Protein AF-A0A7Y7BEZ3-F1 (afdb_monomer)

Solvent-accessible surface area (backbone atoms only — not comparable to full-atom values): 8870 Å² total; per-residue (Å²): 139,78,84,63,72,78,78,67,68,65,83,70,76,64,68,50,71,51,74,42,53,63,57,70,45,69,49,99,86,70,50,62,36,68,65,46,77,48,79,44,76,70,81,51,69,68,60,8,15,33,44,34,33,42,56,51,58,84,68,92,40,46,41,37,34,38,24,36,62,83,79,66,44,77,75,48,72,46,66,55,51,66,46,74,49,65,73,32,69,58,45,51,28,30,46,36,36,32,43,34,86,83,70,79,88,62,93,51,79,44,37,82,91,80,67,43,72,52,54,54,73,49,63,33,66,44,79,87,81,69,37,50,68,49,77,42,42,56,65,34,79,46,80,54,62,40,75,100

Foldseek 3Di:
DDDDCVVVPDPPQDKDKDWQDWQSDADPVRDTDHIDIDIDTDQDQQQWEKEWEAEAEPQPWKKKFKAAPVPRDTPDIDRDRTDMDGDHHFHKIWIKMWRPPPPPNDFACADPVVRGHGIDMFIFADPVVRDRIDGDGRPYYHYTYYYD

Secondary structure (DSSP, 8-state):
-PPPGGGGS-----EEEEEE-TTSSB-TTS-BPPPEEEEEEPPPGGGSEEEEEEEE---SSEEEEEEETTT--EEEEES-SEEEEEEEPSEEEEEEEEE-SS-SSS----BTTTTBPPPPEEE--BTTTTBS-EEE-TT-EEE--EE-

Mean predicted aligned error: 9.76 Å

Sequence (148 aa):
TGLAISEYVSRQKPTLSIITAEGAFIAADQDSSEQFEKKFNFTEAEETAVIVGNISTTAPNIIVQLISASSKKVIKETTERQFRFSYLPAGRYMVRVINDTNHNGKLDIGNILTREVPEDVHYYFDTYYKTKVIEVRKNWEATANISF

Radius of gyration: 22.18 Å; Cα contacts (8 Å, |Δi|>4): 287; chains: 1; bounding box: 59×38×72 Å

pLDDT: mean 88.13, std 13.84, range [42.69, 98.12]

Nearest PDB structures (foldseek):
  3njx-assembly1_A  TM=6.689E-01  e=9.295E-04  Aspergillus aculeatus
  2xhn-assembly2_A  TM=6.682E-01  e=1.232E-03  Aspergillus aculeatus
  1nkg-assembly1_A  TM=6.324E-01  e=9.834E-04  Aspergillus aculeatus
  7uww-assembly2_B  TM=5.394E-01  e=1.137E+00  Ruminococcus bromii L2-63
  6wdq-assembly1_A  TM=2.816E-01  e=4.403E+00  Homo sapiens

Structure (mmCIF, N/CA/C/O backbone):
data_AF-A0A7Y7BEZ3-F1
#
_entry.id   AF-A0A7Y7BEZ3-F1
#
loop_
_atom_site.group_PDB
_atom_site.id
_atom_site.type_symbol
_atom_site.label_atom_id
_atom_site.label_alt_id
_atom_site.label_comp_id
_atom_site.label_asym_id
_atom_site.label_entity_id
_atom_site.label_seq_id
_atom_site.pdbx_PDB_ins_code
_atom_site.Cartn_x
_atom_site.Cartn_y
_atom_site.Cartn_z
_atom_site.occupancy
_atom_site.B_iso_or_equiv
_atom_site.auth_seq_id
_atom_site.auth_comp_id
_atom_site.auth_asym_id
_atom_site.auth_atom_id
_atom_site.pdbx_PDB_model_num
ATOM 1 N N . THR A 1 1 ? -0.940 20.298 43.649 1.00 44.34 1 THR A N 1
ATOM 2 C CA . THR A 1 1 ? -0.945 19.190 42.671 1.00 44.34 1 THR A CA 1
ATOM 3 C C . THR A 1 1 ? -2.227 19.283 41.864 1.00 44.34 1 THR A C 1
ATOM 5 O O . THR A 1 1 ? -3.202 18.609 42.156 1.00 44.34 1 THR A O 1
ATOM 8 N N . GLY A 1 2 ? -2.280 20.241 40.936 1.00 46.59 2 GLY A N 1
ATOM 9 C CA . GLY A 1 2 ? -3.477 20.499 40.136 1.00 46.59 2 GLY A CA 1
ATOM 10 C C . GLY A 1 2 ? -3.410 19.705 38.841 1.00 46.59 2 GLY A C 1
ATOM 11 O O . GLY A 1 2 ? -2.469 19.888 38.076 1.00 46.59 2 GLY A O 1
ATOM 12 N N . LEU A 1 3 ? -4.384 18.824 38.625 1.00 45.03 3 LEU A N 1
ATOM 13 C CA . LEU A 1 3 ? -4.653 18.225 37.320 1.00 45.03 3 LEU A CA 1
ATOM 14 C C . LEU A 1 3 ? -4.993 19.358 36.341 1.00 45.03 3 LEU A C 1
ATOM 16 O O . LEU A 1 3 ? -5.832 20.210 36.643 1.00 45.03 3 LEU A O 1
ATOM 20 N N . ALA A 1 4 ? -4.299 19.416 35.206 1.00 51.44 4 ALA A N 1
ATOM 21 C CA . ALA A 1 4 ? -4.500 20.466 34.218 1.00 51.44 4 ALA A CA 1
ATOM 22 C C . ALA A 1 4 ? -5.786 20.201 33.418 1.00 51.44 4 ALA A C 1
ATOM 24 O O . ALA A 1 4 ? -5.958 19.147 32.812 1.00 51.44 4 ALA A O 1
ATOM 25 N N . ILE A 1 5 ? -6.666 21.204 33.362 1.00 52.31 5 ILE A N 1
ATOM 26 C CA . ILE A 1 5 ? -7.928 21.218 32.593 1.00 52.31 5 ILE A CA 1
ATOM 27 C C . ILE A 1 5 ? -7.700 20.937 31.088 1.00 52.31 5 ILE A C 1
ATOM 29 O O . ILE A 1 5 ? -8.630 20.564 30.376 1.00 52.31 5 ILE A O 1
ATOM 33 N N . SER A 1 6 ? -6.459 21.031 30.597 1.00 53.91 6 SER A N 1
ATOM 34 C CA . SER A 1 6 ? -6.073 20.663 29.229 1.00 53.91 6 SER A CA 1
ATOM 35 C C . SER A 1 6 ? -6.327 19.193 28.879 1.00 53.91 6 SER A C 1
ATOM 37 O O . SER A 1 6 ? -6.461 18.882 27.701 1.00 53.91 6 SER A O 1
ATOM 39 N N . GLU A 1 7 ? -6.439 18.296 29.864 1.00 48.44 7 GLU A N 1
ATOM 40 C CA . GLU A 1 7 ? -6.807 16.888 29.631 1.00 48.44 7 GLU A CA 1
ATOM 41 C C . GLU A 1 7 ? -8.318 16.691 29.389 1.00 48.44 7 GLU A C 1
ATOM 43 O O . GLU A 1 7 ? -8.730 15.641 28.900 1.00 48.44 7 GLU A O 1
ATOM 48 N N . TYR A 1 8 ? -9.146 17.710 29.665 1.00 42.69 8 TYR A N 1
ATOM 49 C CA . TYR A 1 8 ? -10.603 17.696 29.467 1.00 42.69 8 TYR A CA 1
ATOM 50 C C . TYR A 1 8 ? -11.069 18.320 28.148 1.00 42.69 8 TYR A C 1
ATOM 52 O O . TYR A 1 8 ? -12.275 18.333 27.882 1.00 42.69 8 TYR A O 1
ATOM 60 N N . VAL A 1 9 ? -10.158 18.792 27.285 1.00 45.41 9 VAL A N 1
ATOM 61 C CA . VAL A 1 9 ? -10.512 19.088 25.889 1.00 45.41 9 VAL A CA 1
ATOM 62 C C . VAL A 1 9 ? -10.671 17.751 25.175 1.00 45.41 9 VAL A C 1
ATOM 64 O O . VAL A 1 9 ? -9.777 17.242 24.506 1.00 45.41 9 VAL A O 1
ATOM 67 N N . SER A 1 10 ? -11.836 17.163 25.440 1.00 49.72 10 SER A N 1
ATOM 68 C CA . SER A 1 10 ? -12.481 16.068 24.747 1.00 49.72 10 SER A CA 1
ATOM 69 C C . SER A 1 10 ? -11.954 15.965 23.325 1.00 49.72 10 SER A C 1
ATOM 71 O O . SER A 1 10 ? -12.165 16.866 22.510 1.00 49.72 10 SER A O 1
ATOM 73 N N . ARG A 1 11 ? -11.280 14.852 23.027 1.00 51.12 11 ARG A N 1
ATOM 74 C CA . ARG A 1 11 ? -11.198 14.335 21.664 1.00 51.12 11 ARG A CA 1
ATOM 75 C C . ARG A 1 11 ? -12.638 14.109 21.209 1.00 51.12 11 ARG A C 1
ATOM 77 O O . ARG A 1 11 ? -13.188 13.022 21.378 1.00 51.12 11 ARG A O 1
ATOM 84 N N . GLN A 1 12 ? -13.290 15.167 20.738 1.00 55.25 12 GLN A N 1
ATOM 85 C CA . GLN A 1 12 ? -14.608 15.076 20.145 1.00 55.25 12 GLN A CA 1
ATOM 86 C C . GLN A 1 12 ? -14.423 14.198 18.922 1.00 55.25 12 GLN A C 1
ATOM 88 O O . GLN A 1 12 ? -13.803 14.632 17.957 1.00 55.25 12 GLN A O 1
ATOM 93 N N . LYS A 1 13 ? -14.893 12.951 19.001 1.00 60.47 13 LYS A N 1
ATOM 94 C CA . LYS A 1 13 ? -14.921 12.040 17.862 1.00 60.47 13 LYS A CA 1
ATOM 95 C C . LYS A 1 13 ? -15.812 12.702 16.819 1.00 60.47 13 LYS A C 1
ATOM 97 O O . LYS A 1 13 ? -17.026 12.766 17.051 1.00 60.47 13 LYS A O 1
ATOM 102 N N . PRO A 1 14 ? -15.258 13.275 15.738 1.00 66.12 14 PRO A N 1
ATOM 103 C CA . PRO A 1 14 ? -16.102 13.947 14.777 1.00 66.12 14 PRO A CA 1
ATOM 104 C C . PRO A 1 14 ? -17.059 12.898 14.215 1.00 66.12 14 PRO A C 1
ATOM 106 O O . PRO A 1 14 ? -16.695 11.744 13.993 1.00 66.12 14 PRO A O 1
ATOM 109 N N . THR A 1 15 ? -18.315 13.276 14.047 1.00 68.75 15 THR A N 1
ATOM 110 C CA . THR A 1 15 ? -19.287 12.475 13.310 1.00 68.75 15 THR A CA 1
ATOM 111 C C . THR A 1 15 ? -19.701 13.314 12.123 1.00 68.75 15 THR A C 1
ATOM 113 O O . THR A 1 15 ? -20.009 14.496 12.264 1.00 68.75 15 THR A O 1
ATOM 116 N N . LEU A 1 16 ? -19.620 12.728 10.934 1.00 78.88 16 LEU A N 1
ATOM 117 C CA . LEU A 1 16 ? -20.090 13.378 9.722 1.00 78.88 16 LEU A CA 1
ATOM 118 C C . LEU A 1 16 ? -21.482 12.832 9.429 1.00 78.88 16 LEU A C 1
ATOM 120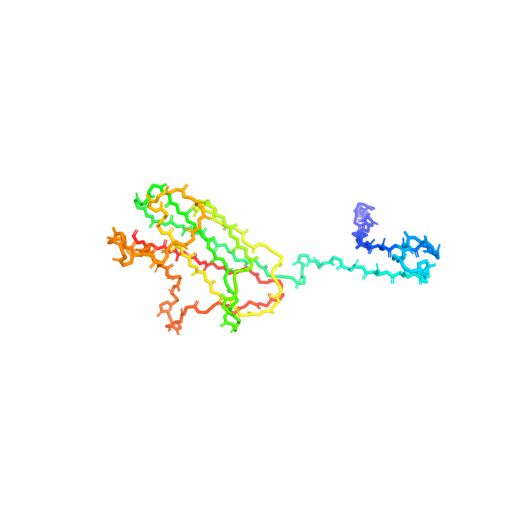 O O . LEU A 1 16 ? -21.629 11.647 9.140 1.00 78.88 16 LEU A O 1
ATOM 124 N N . SER A 1 17 ? -22.492 13.690 9.494 1.00 84.06 17 SER A N 1
ATOM 125 C CA . SER A 1 17 ? -23.833 13.362 9.018 1.00 84.06 17 SER A CA 1
ATOM 126 C C . SER A 1 17 ? -24.049 13.994 7.652 1.00 84.06 17 SER A C 1
ATOM 128 O O . SER A 1 17 ? -23.894 15.203 7.494 1.00 84.06 17 SER A O 1
ATOM 130 N N . ILE A 1 18 ? -24.438 13.183 6.674 1.00 84.44 18 ILE A N 1
ATOM 131 C CA . ILE A 1 18 ? -25.024 13.665 5.426 1.00 84.44 18 ILE A CA 1
ATOM 132 C C . ILE A 1 18 ? -26.535 13.566 5.593 1.00 84.44 18 ILE A C 1
ATOM 134 O O . ILE A 1 18 ? -27.054 12.471 5.804 1.00 84.44 18 ILE A O 1
ATOM 138 N N . ILE A 1 19 ? -27.222 14.704 5.525 1.00 89.06 19 ILE A N 1
ATOM 139 C CA . ILE A 1 19 ? -28.681 14.788 5.602 1.00 89.06 19 ILE A CA 1
ATOM 140 C C . ILE A 1 19 ? -29.181 15.307 4.260 1.00 89.06 19 ILE A C 1
ATOM 142 O O . ILE A 1 19 ? -28.766 16.376 3.815 1.00 89.06 19 ILE A O 1
ATOM 146 N N . THR A 1 20 ? -30.074 14.559 3.628 1.00 88.62 20 THR A N 1
ATOM 147 C CA . THR A 1 20 ? -30.813 14.988 2.444 1.00 88.62 20 THR A CA 1
ATOM 148 C C . THR A 1 20 ? -32.253 15.224 2.865 1.00 88.62 20 THR A C 1
ATOM 150 O O . THR A 1 20 ? -32.859 14.369 3.508 1.00 88.62 20 THR A O 1
ATOM 153 N N . ALA A 1 21 ? -32.785 16.405 2.558 1.00 88.75 21 ALA A N 1
ATOM 154 C CA . ALA A 1 21 ? -34.190 16.709 2.792 1.00 88.75 21 ALA A CA 1
ATOM 155 C C . ALA A 1 21 ? -35.080 15.973 1.778 1.00 88.75 21 ALA A C 1
ATOM 157 O O . ALA A 1 21 ? -34.602 15.510 0.740 1.00 88.75 21 ALA A O 1
ATOM 158 N N . GL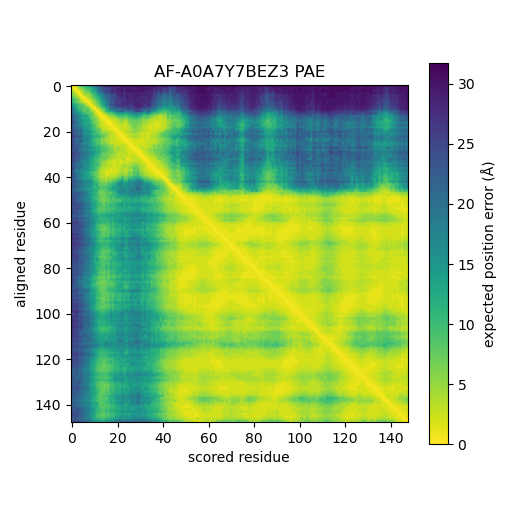U A 1 22 ? -36.375 15.898 2.070 1.00 87.75 22 GLU A N 1
ATOM 159 C CA . GLU A 1 22 ? -37.361 15.483 1.074 1.00 87.75 22 GLU A CA 1
ATOM 160 C C . GLU A 1 22 ? -37.259 16.385 -0.171 1.00 87.75 22 GLU A C 1
ATOM 162 O O . GLU A 1 22 ? -37.071 17.599 -0.058 1.00 87.75 22 GLU A O 1
ATOM 167 N N . GLY A 1 23 ? -37.301 15.789 -1.362 1.00 87.25 23 GLY A N 1
ATOM 168 C CA . GLY A 1 23 ? -37.130 16.500 -2.629 1.00 87.25 23 GLY A CA 1
ATOM 169 C C . GLY A 1 23 ? -35.711 17.004 -2.920 1.00 87.25 23 GLY A C 1
ATOM 170 O O . GLY A 1 23 ? -35.529 17.768 -3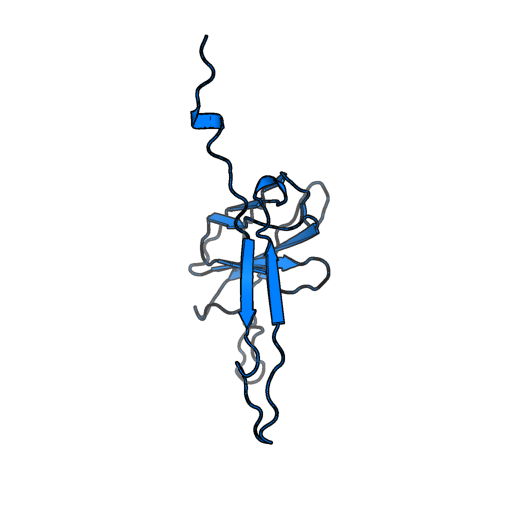.867 1.00 87.25 23 GLY A O 1
ATOM 171 N N . ALA A 1 24 ? -34.693 16.584 -2.157 1.00 89.69 24 ALA A N 1
ATOM 172 C CA . ALA A 1 24 ? -33.292 16.908 -2.451 1.00 89.69 24 ALA A CA 1
ATOM 173 C C . ALA A 1 24 ? -32.834 16.387 -3.826 1.00 89.69 24 ALA A C 1
ATOM 175 O O . ALA A 1 24 ? -31.978 17.003 -4.463 1.00 89.69 24 ALA A O 1
ATOM 176 N N . PHE A 1 25 ? -33.418 15.281 -4.289 1.00 88.50 25 PHE A N 1
ATOM 177 C CA . PHE A 1 25 ? -33.253 14.774 -5.645 1.00 88.50 25 PHE A CA 1
ATOM 178 C C . PHE A 1 25 ? -34.619 14.553 -6.294 1.00 88.50 25 PHE A C 1
ATOM 180 O O . PHE A 1 25 ? -35.554 14.090 -5.643 1.00 88.50 25 PHE A O 1
ATOM 187 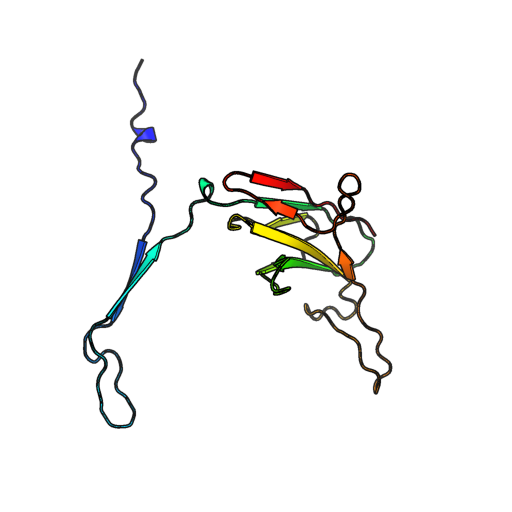N N . ILE A 1 26 ? -34.709 14.871 -7.585 1.00 89.69 26 ILE A N 1
ATOM 188 C CA . ILE A 1 26 ? -35.885 14.623 -8.423 1.00 89.69 26 ILE A CA 1
ATOM 189 C C . ILE A 1 26 ? -35.432 13.732 -9.580 1.00 89.69 26 ILE A C 1
ATOM 191 O O . ILE A 1 26 ? -34.455 14.050 -10.265 1.00 89.69 26 ILE A O 1
ATOM 195 N N . ALA A 1 27 ? -36.110 12.606 -9.771 1.00 85.81 27 ALA A N 1
ATOM 196 C CA . ALA A 1 27 ? -35.861 11.680 -10.864 1.00 85.81 27 ALA A CA 1
ATOM 197 C C . ALA A 1 27 ? -36.430 12.209 -12.196 1.00 85.81 27 ALA A C 1
ATOM 199 O O . ALA A 1 27 ? -37.224 13.149 -12.240 1.00 85.81 27 ALA A O 1
ATOM 200 N N . ALA A 1 28 ? -36.005 11.622 -13.320 1.00 89.44 28 ALA A N 1
ATOM 201 C CA . ALA A 1 28 ? -36.416 12.076 -14.655 1.00 89.44 28 ALA A CA 1
ATOM 202 C C . ALA A 1 28 ? -37.928 11.913 -14.924 1.00 89.44 28 ALA A C 1
ATOM 204 O O . ALA A 1 28 ? -38.473 12.591 -15.793 1.00 89.44 28 ALA A O 1
ATOM 205 N N . ASP A 1 29 ? -38.599 11.039 -14.176 1.00 92.25 29 ASP A N 1
ATOM 206 C CA . ASP A 1 29 ? -40.046 10.809 -14.168 1.00 92.25 29 ASP A CA 1
ATOM 207 C C . ASP A 1 29 ? -40.796 11.647 -13.112 1.00 92.25 29 ASP A C 1
ATOM 209 O O . ASP A 1 29 ? -41.985 11.435 -12.899 1.00 92.25 29 ASP A O 1
ATOM 213 N N . GLN A 1 30 ? -40.128 12.646 -12.521 1.00 83.88 30 GLN A N 1
ATOM 214 C CA . GLN A 1 30 ? -40.656 13.586 -11.521 1.00 83.88 30 GLN A CA 1
ATOM 215 C C . GLN A 1 30 ? -40.935 13.000 -10.132 1.00 83.88 30 GLN A C 1
ATOM 217 O O . GLN A 1 30 ? -41.540 13.684 -9.305 1.00 83.88 30 GLN A O 1
ATOM 222 N N . ASP A 1 31 ? -40.456 11.792 -9.839 1.00 90.62 31 ASP A N 1
ATOM 223 C CA . ASP A 1 31 ? -40.482 11.273 -8.473 1.00 90.62 31 ASP A CA 1
ATOM 224 C C . ASP A 1 31 ? -39.431 11.974 -7.594 1.00 90.62 31 ASP A C 1
ATOM 226 O O . ASP A 1 31 ? -38.358 12.358 -8.077 1.00 90.62 31 ASP A O 1
ATOM 230 N N . SER A 1 32 ? -39.731 12.178 -6.310 1.00 91.50 32 SER A N 1
ATOM 231 C CA . SER A 1 32 ? -38.882 12.943 -5.390 1.00 91.50 32 SER A CA 1
ATOM 232 C C . SER A 1 32 ? -38.279 12.055 -4.300 1.00 91.50 32 SER A C 1
ATOM 234 O O . SER A 1 32 ? -38.875 11.085 -3.841 1.00 91.50 32 SER A O 1
ATOM 236 N N . SER A 1 33 ? -37.049 12.360 -3.885 1.00 90.44 33 SER A N 1
ATOM 237 C CA . SER A 1 33 ? -36.376 11.583 -2.844 1.00 90.44 33 SER A CA 1
ATOM 238 C C . SER A 1 33 ? -36.992 11.825 -1.468 1.00 90.44 33 SER A C 1
ATOM 240 O O . SER A 1 33 ? -37.182 12.977 -1.078 1.00 90.44 33 SER A O 1
ATOM 242 N N . GLU A 1 34 ? -37.155 10.770 -0.674 1.00 89.06 34 GLU A N 1
ATOM 243 C CA . GLU A 1 34 ? -37.465 10.889 0.753 1.00 89.06 34 GLU A CA 1
ATOM 244 C C . GLU A 1 34 ? -36.300 11.507 1.552 1.00 89.06 34 GLU A C 1
ATOM 246 O O . GLU A 1 34 ? -35.138 11.506 1.125 1.00 89.06 34 GLU A O 1
ATOM 251 N N . GLN A 1 35 ? -36.604 12.019 2.750 1.00 89.44 35 GLN A N 1
ATOM 252 C CA . GLN A 1 35 ? -35.570 12.468 3.679 1.00 89.44 35 GLN A CA 1
ATOM 253 C C . GLN A 1 35 ? -34.682 11.288 4.095 1.00 89.44 35 GLN A C 1
ATOM 255 O O . GLN A 1 35 ? -35.167 10.241 4.523 1.00 89.44 35 GLN A O 1
ATOM 260 N N . PHE A 1 36 ? -33.365 11.480 4.053 1.00 87.50 36 PHE A N 1
ATOM 261 C CA . PHE A 1 36 ? -32.408 10.454 4.444 1.00 87.50 36 PHE A CA 1
ATOM 262 C C . PHE A 1 36 ? -31.243 11.049 5.236 1.00 87.50 36 PHE A C 1
ATOM 264 O O . PHE A 1 36 ? -30.693 12.093 4.892 1.00 87.50 36 PHE A O 1
ATOM 271 N N . GLU A 1 37 ? -30.852 10.367 6.313 1.00 88.19 37 GLU A N 1
ATOM 272 C CA . GLU A 1 37 ? -29.673 10.706 7.107 1.00 88.19 37 GLU A CA 1
ATOM 273 C C . GLU A 1 37 ? -28.680 9.538 7.098 1.00 88.19 37 GLU A C 1
ATOM 275 O O . GLU A 1 37 ? -28.988 8.422 7.527 1.00 88.19 37 GLU A O 1
ATOM 280 N N . LYS A 1 38 ? -27.442 9.811 6.669 1.00 84.62 38 LYS A N 1
ATOM 281 C CA . LYS A 1 38 ? -26.314 8.885 6.784 1.00 84.62 38 LYS A CA 1
ATOM 282 C C . LYS A 1 38 ? -25.259 9.434 7.726 1.00 84.62 38 LYS A C 1
ATOM 284 O O . LYS A 1 38 ? -24.635 10.452 7.442 1.00 84.62 38 LYS A O 1
ATOM 289 N N . LYS A 1 39 ? -25.005 8.700 8.808 1.00 83.25 39 LYS A N 1
ATOM 290 C CA . LYS A 1 39 ? -23.935 8.994 9.768 1.00 83.25 39 LYS A CA 1
ATOM 291 C C . LYS A 1 39 ? -22.671 8.210 9.424 1.00 83.25 39 LYS A C 1
ATOM 293 O O . LYS A 1 39 ? -22.726 6.996 9.224 1.00 83.25 39 LYS A O 1
ATOM 298 N N . PHE A 1 40 ? -21.541 8.903 9.400 1.00 77.00 40 PHE A N 1
ATOM 299 C CA . PHE A 1 40 ? -20.201 8.353 9.255 1.00 77.00 40 PHE A CA 1
ATOM 300 C C . PHE A 1 40 ? -19.421 8.601 10.544 1.00 77.00 40 PHE A C 1
ATOM 302 O O . PHE A 1 40 ? -19.300 9.736 11.010 1.00 77.00 40 PHE A O 1
ATOM 309 N N . ASN A 1 41 ? -18.874 7.524 11.100 1.00 72.00 41 ASN A N 1
ATOM 310 C CA . ASN A 1 41 ? -17.963 7.582 12.235 1.00 72.00 41 ASN A CA 1
ATOM 311 C C . ASN A 1 41 ? -16.533 7.525 11.699 1.00 72.00 41 ASN A C 1
ATOM 313 O O . ASN A 1 41 ? -16.197 6.606 10.946 1.00 72.00 41 ASN A O 1
ATOM 317 N N . PHE A 1 42 ? -15.690 8.481 12.082 1.00 67.31 42 PHE A N 1
ATOM 318 C CA . PHE A 1 42 ? -14.266 8.397 11.772 1.00 67.31 42 PHE A CA 1
ATOM 319 C C . PHE A 1 42 ? -13.620 7.302 12.628 1.00 67.31 42 PHE A C 1
ATOM 321 O O . PHE A 1 42 ? -13.992 7.090 13.781 1.00 67.31 42 PHE A O 1
ATOM 328 N N . THR A 1 43 ? -12.686 6.554 12.040 1.00 66.88 43 THR A N 1
ATOM 329 C CA . THR A 1 43 ? -11.940 5.525 12.773 1.00 66.88 43 THR A CA 1
ATOM 330 C C . THR A 1 43 ? -10.779 6.184 13.512 1.00 66.88 43 THR A C 1
ATOM 332 O O . THR A 1 43 ? -9.959 6.859 12.893 1.00 66.88 43 THR A O 1
ATOM 335 N N . GLU A 1 44 ? -10.723 5.991 14.829 1.00 69.94 44 GLU A N 1
ATOM 336 C CA . GLU A 1 44 ? -9.678 6.559 15.685 1.00 69.94 44 GLU A CA 1
ATOM 337 C C . GLU A 1 44 ? -8.315 5.929 15.405 1.00 69.94 44 GLU A C 1
ATOM 339 O O . GLU A 1 44 ? -8.227 4.747 15.062 1.00 69.94 44 GLU A O 1
ATOM 344 N N . ALA A 1 45 ? -7.242 6.693 15.624 1.00 67.19 45 ALA A N 1
ATOM 345 C CA . ALA A 1 45 ? -5.881 6.178 15.494 1.00 67.19 45 ALA A CA 1
ATOM 346 C C . ALA A 1 45 ? -5.679 4.931 16.372 1.00 67.19 45 ALA A C 1
ATOM 348 O O . ALA A 1 45 ? -5.103 3.947 15.906 1.00 67.19 45 ALA A O 1
ATOM 349 N N . GLU A 1 46 ? -6.256 4.916 17.580 1.00 68.94 46 GLU A N 1
ATOM 350 C CA . GLU A 1 46 ? -6.137 3.793 18.513 1.00 68.94 46 GLU A CA 1
ATOM 351 C C . GLU A 1 46 ? -6.883 2.529 18.066 1.00 68.94 46 GLU A C 1
ATOM 353 O O . GLU A 1 46 ? -6.611 1.412 18.511 1.00 68.94 46 GLU A O 1
ATOM 358 N N . GLU A 1 47 ? -7.854 2.685 17.171 1.00 78.94 47 GLU A N 1
ATOM 359 C CA . GLU A 1 47 ? -8.602 1.573 16.597 1.00 78.94 47 GLU A CA 1
ATOM 360 C C . GLU A 1 47 ? -8.000 1.058 15.293 1.00 78.94 47 GLU A C 1
ATOM 362 O O . GLU A 1 47 ? -8.551 0.155 14.657 1.00 78.94 47 GLU A O 1
ATOM 367 N N . THR A 1 48 ? -6.854 1.610 14.911 1.00 87.25 48 THR A N 1
ATOM 368 C CA . THR A 1 48 ? -6.178 1.305 13.662 1.00 87.25 48 THR A CA 1
ATOM 369 C C . THR A 1 48 ? -4.751 0.856 13.900 1.00 87.25 48 THR A C 1
ATOM 371 O O . THR A 1 48 ? -4.218 0.921 15.007 1.00 87.25 48 THR A O 1
ATOM 374 N N . ALA A 1 49 ? -4.154 0.342 12.841 1.00 93.19 49 ALA A N 1
ATOM 375 C CA . ALA A 1 49 ? -2.752 0.032 12.762 1.00 93.19 49 ALA A CA 1
ATOM 376 C C . ALA A 1 49 ? -2.047 0.987 11.803 1.00 93.19 49 ALA A C 1
ATOM 378 O O . ALA A 1 49 ? -2.668 1.650 10.959 1.00 93.19 49 ALA A O 1
ATOM 379 N N . VAL A 1 50 ? -0.725 0.989 11.909 1.00 95.81 50 VAL A N 1
ATOM 380 C CA . VAL A 1 50 ? 0.174 1.676 10.996 1.00 95.81 50 VAL A CA 1
ATOM 381 C C . VAL A 1 50 ? 1.177 0.675 10.433 1.00 95.81 50 VAL A C 1
ATOM 383 O O . VAL A 1 50 ? 1.713 -0.155 11.163 1.00 95.81 50 VAL A O 1
ATOM 386 N N . ILE A 1 51 ? 1.442 0.749 9.130 1.00 97.25 51 ILE A N 1
ATOM 387 C CA . ILE A 1 51 ? 2.563 0.041 8.502 1.00 97.25 51 ILE A CA 1
ATOM 388 C C . ILE A 1 51 ? 3.539 1.084 7.970 1.00 97.25 51 ILE A C 1
ATOM 390 O O . ILE A 1 51 ? 3.164 1.927 7.154 1.00 97.25 51 ILE A O 1
ATOM 394 N N . VAL A 1 52 ? 4.781 1.027 8.436 1.00 98.06 52 VAL A N 1
ATOM 395 C CA . VAL A 1 52 ? 5.874 1.914 8.026 1.00 98.06 52 VAL A CA 1
ATOM 396 C C . VAL A 1 52 ? 6.975 1.125 7.346 1.00 98.06 52 VAL A C 1
ATOM 398 O O . VAL A 1 52 ? 7.109 -0.076 7.560 1.00 98.06 52 VAL A O 1
ATOM 401 N N . GLY A 1 53 ? 7.804 1.785 6.554 1.00 97.38 53 GLY A N 1
ATOM 402 C CA . GLY A 1 53 ? 8.979 1.132 6.001 1.00 97.38 53 GLY A CA 1
ATOM 403 C C . GLY A 1 53 ? 9.813 2.041 5.126 1.00 97.38 53 GLY A C 1
ATOM 404 O O . GLY A 1 53 ? 9.435 3.173 4.812 1.00 97.38 53 GLY A O 1
ATOM 405 N N . ASN A 1 54 ? 10.969 1.517 4.737 1.00 97.94 54 ASN A N 1
ATOM 406 C CA . ASN A 1 54 ? 11.850 2.143 3.773 1.00 97.94 54 ASN A CA 1
ATOM 407 C C . ASN A 1 54 ? 12.144 1.207 2.597 1.00 97.94 54 ASN A C 1
ATOM 409 O O . ASN A 1 54 ? 12.325 -0.000 2.770 1.00 97.94 54 ASN A O 1
ATOM 413 N N . ILE A 1 55 ? 12.204 1.802 1.408 1.00 97.81 55 ILE A N 1
ATOM 414 C CA . ILE A 1 55 ? 12.599 1.154 0.167 1.00 97.81 55 ILE A CA 1
ATOM 415 C C . ILE A 1 55 ? 14.047 1.525 -0.146 1.00 97.81 55 ILE A C 1
ATOM 417 O O . ILE A 1 55 ? 14.362 2.697 -0.364 1.00 97.81 55 ILE A O 1
ATOM 421 N N . SER A 1 56 ? 14.912 0.516 -0.201 1.00 97.38 56 SER A N 1
ATOM 422 C CA . SER A 1 56 ? 16.308 0.644 -0.617 1.00 97.38 56 SER A CA 1
ATOM 423 C C . SER A 1 56 ? 16.478 0.081 -2.027 1.00 97.38 56 SER A C 1
ATOM 425 O O . SER A 1 56 ? 16.522 -1.132 -2.203 1.00 97.38 56 SER A O 1
ATOM 427 N N . THR A 1 57 ? 16.552 0.958 -3.028 1.00 95.06 57 THR A N 1
ATOM 428 C CA . THR A 1 57 ? 16.730 0.574 -4.436 1.00 95.06 57 THR A CA 1
ATOM 429 C C . THR A 1 57 ? 17.439 1.670 -5.229 1.00 95.06 57 THR A C 1
ATOM 431 O O . THR A 1 57 ? 17.420 2.841 -4.837 1.00 95.06 57 THR A O 1
ATOM 434 N N . THR A 1 58 ? 18.047 1.296 -6.353 1.00 95.12 58 THR A N 1
ATOM 435 C CA . THR A 1 58 ? 18.621 2.219 -7.343 1.00 95.12 58 THR A CA 1
ATOM 436 C C . THR A 1 58 ? 17.605 2.683 -8.386 1.00 95.12 58 THR A C 1
ATOM 438 O O . THR A 1 58 ? 17.904 3.607 -9.144 1.00 95.12 58 THR A O 1
ATOM 441 N N . ALA A 1 59 ? 16.405 2.089 -8.416 1.00 93.81 59 ALA A N 1
ATOM 442 C CA . ALA A 1 59 ? 15.345 2.490 -9.331 1.00 93.81 59 ALA A CA 1
ATOM 443 C C . ALA A 1 59 ? 14.990 3.986 -9.158 1.00 93.81 59 ALA A C 1
ATOM 445 O O . ALA A 1 59 ? 14.811 4.454 -8.020 1.00 93.81 59 ALA A O 1
ATOM 446 N N . PRO A 1 60 ? 14.897 4.756 -10.261 1.00 92.75 60 PRO A N 1
ATOM 447 C CA . PRO A 1 60 ? 14.658 6.195 -10.201 1.00 92.75 60 PRO A CA 1
ATOM 448 C C . PRO A 1 60 ? 13.238 6.519 -9.730 1.00 92.75 60 PRO A C 1
ATOM 450 O O . PRO A 1 60 ? 13.072 7.395 -8.881 1.00 92.75 60 PRO A O 1
ATOM 453 N N . ASN A 1 61 ? 12.248 5.776 -10.229 1.00 95.62 61 ASN A N 1
ATOM 454 C CA . ASN A 1 61 ? 10.832 5.967 -9.950 1.00 95.62 61 ASN A CA 1
ATOM 455 C C . ASN A 1 61 ? 10.245 4.673 -9.400 1.00 95.62 61 ASN A C 1
ATOM 457 O O . ASN A 1 61 ? 10.531 3.587 -9.903 1.00 95.62 61 ASN A O 1
ATOM 461 N N . ILE A 1 62 ? 9.432 4.795 -8.356 1.00 97.19 62 ILE A N 1
ATOM 462 C CA . ILE A 1 62 ? 8.792 3.648 -7.728 1.00 97.19 62 ILE A CA 1
ATOM 463 C C . ILE A 1 62 ? 7.353 3.963 -7.359 1.00 97.19 62 ILE A C 1
ATOM 465 O O . ILE A 1 62 ? 7.003 5.113 -7.091 1.00 97.19 62 ILE A O 1
ATOM 469 N N . ILE A 1 63 ? 6.554 2.908 -7.247 1.00 97.69 63 ILE A N 1
ATOM 470 C CA . ILE A 1 63 ? 5.222 2.964 -6.651 1.00 97.69 63 ILE A CA 1
ATOM 471 C C . ILE A 1 63 ? 5.172 1.928 -5.534 1.00 97.69 63 ILE A C 1
ATOM 473 O O . ILE A 1 63 ? 5.313 0.728 -5.764 1.00 97.69 63 ILE A O 1
ATOM 477 N N . VAL A 1 64 ? 4.962 2.382 -4.305 1.00 98.00 64 VAL A N 1
ATOM 478 C CA . VAL A 1 64 ? 4.769 1.531 -3.133 1.00 98.00 64 VAL A CA 1
ATOM 479 C C . VAL A 1 64 ? 3.278 1.368 -2.898 1.00 98.00 64 VAL A C 1
ATOM 481 O O . VAL A 1 64 ? 2.569 2.346 -2.685 1.00 98.00 64 VAL A O 1
ATOM 484 N N . GLN A 1 65 ? 2.794 0.130 -2.894 1.00 98.12 65 GLN A N 1
ATOM 485 C CA . GLN A 1 65 ? 1.381 -0.183 -2.715 1.00 98.12 65 GLN A CA 1
ATOM 486 C C . GLN A 1 65 ? 1.153 -1.068 -1.497 1.00 98.12 65 GLN A C 1
ATOM 488 O O . GLN A 1 65 ? 1.794 -2.109 -1.318 1.00 98.12 65 GLN A O 1
ATOM 493 N N . LEU A 1 66 ? 0.158 -0.685 -0.704 1.00 98.06 66 LEU A N 1
ATOM 494 C CA . LEU A 1 66 ? -0.452 -1.531 0.307 1.00 98.06 66 LEU A CA 1
ATOM 495 C C . LEU A 1 66 ? -1.645 -2.256 -0.312 1.00 98.06 66 LEU A C 1
ATOM 497 O O . LEU A 1 66 ? -2.609 -1.622 -0.744 1.00 98.06 66 LEU A O 1
ATOM 501 N N . ILE A 1 67 ? -1.616 -3.585 -0.304 1.00 97.88 67 ILE A N 1
ATOM 502 C CA . ILE A 1 67 ? -2.695 -4.419 -0.835 1.00 97.88 67 ILE A CA 1
ATOM 503 C C . ILE A 1 67 ? -3.342 -5.258 0.266 1.00 97.88 67 ILE A C 1
ATOM 505 O O . ILE A 1 67 ? -2.693 -5.704 1.213 1.00 97.88 67 ILE A O 1
ATOM 509 N N . SER A 1 68 ? -4.639 -5.517 0.128 1.00 96.81 68 SER A N 1
ATOM 510 C CA . SER A 1 68 ? -5.345 -6.468 0.988 1.00 96.81 68 SER A CA 1
ATOM 511 C C . SER A 1 68 ? -4.883 -7.896 0.689 1.00 96.81 68 SER A C 1
ATOM 513 O O . SER A 1 68 ? -4.922 -8.339 -0.460 1.00 96.81 68 SER A O 1
ATOM 515 N N . ALA A 1 69 ? -4.495 -8.662 1.712 1.00 95.81 69 ALA A N 1
ATOM 516 C CA . ALA A 1 69 ? -4.033 -10.034 1.507 1.00 95.81 69 ALA A CA 1
ATOM 517 C C . ALA A 1 69 ? -5.148 -10.968 0.995 1.00 95.81 69 ALA A C 1
ATOM 519 O O . ALA A 1 69 ? -4.835 -11.932 0.292 1.00 95.81 69 ALA A O 1
ATOM 520 N N . SER A 1 70 ? -6.417 -10.677 1.317 1.00 93.38 70 SER A N 1
ATOM 521 C CA . SER A 1 70 ? -7.587 -11.459 0.897 1.00 93.38 70 SER A CA 1
ATOM 522 C C . SER A 1 70 ? -8.075 -11.083 -0.501 1.00 93.38 70 SER A C 1
ATOM 524 O O . SER A 1 70 ? -8.146 -11.943 -1.369 1.00 93.38 70 SER A O 1
ATOM 526 N N . SER A 1 71 ? -8.389 -9.805 -0.733 1.00 94.50 71 SER A N 1
ATOM 527 C CA . SER A 1 71 ? -8.995 -9.357 -1.998 1.00 94.50 71 SER A CA 1
ATOM 528 C C . SER A 1 71 ? -7.984 -8.984 -3.082 1.00 94.50 71 SER A C 1
ATOM 530 O O . SER A 1 71 ? -8.380 -8.765 -4.222 1.00 94.50 71 SER A O 1
ATOM 532 N N . LYS A 1 72 ? -6.697 -8.854 -2.729 1.00 93.31 72 LYS A N 1
ATOM 533 C CA . LYS A 1 72 ? -5.612 -8.348 -3.592 1.00 93.31 72 LYS A CA 1
ATOM 534 C C . LYS A 1 72 ? -5.825 -6.933 -4.144 1.00 93.31 72 LYS A C 1
ATOM 536 O O . LYS A 1 72 ? -5.022 -6.472 -4.948 1.00 93.31 72 LYS A O 1
ATOM 541 N N . LYS A 1 73 ? -6.856 -6.218 -3.683 1.00 95.81 73 LYS A N 1
ATOM 542 C CA . LYS A 1 73 ? -7.096 -4.819 -4.047 1.00 95.81 73 LYS A CA 1
ATOM 543 C C . LYS A 1 73 ? -6.044 -3.910 -3.420 1.00 95.81 73 LYS A C 1
ATOM 545 O O . LYS A 1 73 ? -5.651 -4.124 -2.269 1.00 95.81 73 LYS A O 1
ATOM 550 N N . VAL A 1 74 ? -5.642 -2.889 -4.173 1.00 96.25 74 VAL A N 1
ATOM 551 C CA . VAL A 1 74 ? -4.840 -1.768 -3.670 1.00 96.25 74 VAL A CA 1
ATOM 552 C C . VAL A 1 74 ? -5.699 -0.965 -2.699 1.00 96.25 74 VAL A C 1
ATOM 554 O O . VAL A 1 74 ? -6.843 -0.631 -3.000 1.00 96.25 74 VAL A O 1
ATOM 557 N N . ILE A 1 75 ? -5.162 -0.726 -1.507 1.00 95.69 75 ILE A N 1
ATOM 558 C CA . ILE A 1 75 ? -5.820 0.018 -0.429 1.00 95.69 75 ILE A CA 1
ATOM 559 C C . ILE A 1 75 ? -5.254 1.433 -0.351 1.00 95.69 75 ILE A C 1
ATOM 561 O O . ILE A 1 75 ? -6.010 2.386 -0.187 1.00 95.69 75 ILE A O 1
ATOM 565 N N . LYS A 1 76 ? -3.927 1.559 -0.448 1.00 96.62 76 LYS A N 1
ATOM 566 C CA . LYS A 1 76 ? -3.186 2.825 -0.450 1.00 96.62 76 LYS A CA 1
ATOM 567 C C . LYS A 1 76 ? -1.938 2.681 -1.306 1.00 96.62 76 LYS A C 1
ATOM 569 O O . LYS A 1 76 ? -1.415 1.574 -1.442 1.00 96.62 76 LYS A O 1
ATOM 574 N N . GLU A 1 77 ? -1.442 3.799 -1.811 1.00 97.12 77 GLU A N 1
ATOM 575 C CA . GLU A 1 77 ? -0.191 3.859 -2.555 1.00 97.12 77 GLU A CA 1
ATOM 576 C C . GLU A 1 77 ? 0.544 5.180 -2.327 1.00 97.12 77 GLU A C 1
ATOM 578 O O . GLU A 1 77 ? -0.047 6.153 -1.861 1.00 97.12 77 GLU A O 1
ATOM 583 N N . THR A 1 78 ? 1.844 5.180 -2.597 1.00 96.94 78 THR A N 1
ATOM 584 C CA . THR A 1 78 ? 2.717 6.357 -2.559 1.00 96.94 78 THR A CA 1
ATOM 585 C C . THR A 1 78 ? 3.908 6.143 -3.491 1.00 96.94 78 THR A C 1
ATOM 587 O O . THR A 1 78 ? 4.256 5.005 -3.798 1.00 96.94 78 THR A O 1
ATOM 590 N N . THR A 1 79 ? 4.557 7.219 -3.920 1.00 96.38 79 THR A N 1
ATOM 591 C CA . THR A 1 79 ? 5.826 7.183 -4.666 1.00 96.38 79 THR A CA 1
ATOM 592 C C . THR A 1 79 ? 7.040 7.445 -3.765 1.00 96.38 79 THR A C 1
ATOM 594 O O . THR A 1 79 ? 8.186 7.401 -4.212 1.00 96.38 79 THR A O 1
ATOM 597 N N . GLU A 1 80 ? 6.814 7.699 -2.472 1.00 96.31 80 GLU A N 1
ATOM 598 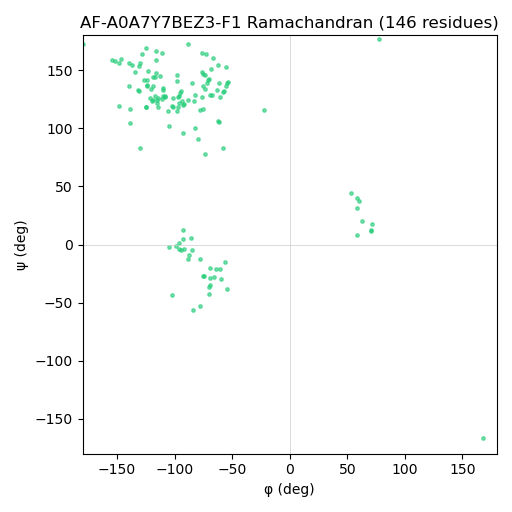C CA . GLU A 1 80 ? 7.873 7.966 -1.502 1.00 96.31 80 GLU A CA 1
ATOM 599 C C . GLU A 1 80 ? 8.621 6.686 -1.096 1.00 96.31 80 GLU A C 1
ATOM 601 O O . GLU A 1 80 ? 8.024 5.652 -0.785 1.00 96.31 80 GLU A O 1
ATOM 606 N N . ARG A 1 81 ? 9.959 6.766 -1.023 1.00 95.75 81 ARG A N 1
ATOM 607 C CA . ARG A 1 81 ? 10.807 5.656 -0.543 1.00 95.75 81 ARG A CA 1
ATOM 608 C C . ARG A 1 81 ? 10.643 5.388 0.950 1.00 95.75 81 ARG A C 1
ATOM 610 O O . ARG A 1 81 ? 10.881 4.271 1.396 1.00 95.75 81 ARG A O 1
ATOM 617 N N . GLN A 1 82 ? 10.303 6.400 1.739 1.00 97.62 82 GLN A N 1
ATOM 618 C CA . GLN A 1 82 ? 9.894 6.232 3.130 1.00 97.62 82 GLN A CA 1
ATOM 619 C C . GLN A 1 82 ? 8.381 6.354 3.166 1.00 97.62 82 GLN A C 1
ATOM 621 O O . GLN A 1 82 ? 7.852 7.384 2.776 1.00 97.62 82 GLN A O 1
ATOM 626 N N . PHE A 1 83 ? 7.690 5.310 3.608 1.00 96.94 83 PHE A N 1
ATOM 627 C CA . PHE A 1 83 ? 6.233 5.289 3.586 1.00 96.94 83 PHE A CA 1
ATOM 628 C C . PHE A 1 83 ? 5.662 5.054 4.981 1.00 96.94 83 PHE A C 1
ATOM 630 O O . PHE A 1 83 ? 6.252 4.368 5.821 1.00 96.94 83 PHE A O 1
ATOM 637 N N . ARG A 1 84 ? 4.474 5.617 5.213 1.00 97.38 84 ARG A N 1
ATOM 638 C CA . ARG A 1 84 ? 3.665 5.412 6.417 1.00 97.38 84 ARG A CA 1
ATOM 639 C C . ARG A 1 84 ? 2.200 5.265 6.020 1.00 97.38 84 ARG A C 1
ATOM 641 O O . ARG A 1 84 ? 1.518 6.238 5.712 1.00 97.38 84 ARG A O 1
ATOM 648 N N . PHE A 1 85 ? 1.694 4.040 6.062 1.00 96.50 85 PHE A N 1
ATOM 649 C CA . PHE A 1 85 ? 0.282 3.743 5.856 1.00 96.50 85 PHE A CA 1
ATOM 650 C C . PHE A 1 85 ? -0.444 3.712 7.201 1.00 96.50 85 PHE A C 1
ATOM 652 O O . PHE A 1 85 ? -0.444 2.694 7.886 1.00 96.50 85 PHE A O 1
ATOM 659 N N . SER A 1 86 ? -1.060 4.834 7.577 1.00 93.12 86 SER A N 1
ATOM 660 C CA . SER A 1 86 ? -1.850 4.966 8.814 1.00 93.12 86 SER A CA 1
ATOM 661 C C . SER A 1 86 ? -3.320 4.588 8.621 1.00 93.12 86 SER A C 1
ATOM 663 O O . SER A 1 86 ? -3.781 4.434 7.487 1.00 93.12 86 SER A O 1
ATOM 665 N N . TYR A 1 87 ? -4.083 4.519 9.713 1.00 91.00 87 TYR A N 1
ATOM 666 C CA . TYR A 1 87 ? -5.530 4.276 9.709 1.00 91.00 87 TYR A CA 1
ATOM 667 C C . TYR A 1 87 ? -5.935 2.954 9.046 1.00 91.00 87 TYR A C 1
ATOM 669 O O . TYR A 1 87 ? -6.904 2.892 8.288 1.00 91.00 87 TYR A O 1
ATOM 677 N N . LEU A 1 88 ? -5.160 1.895 9.282 1.00 92.25 88 LEU A N 1
ATOM 678 C CA . LEU A 1 88 ? -5.458 0.567 8.760 1.00 92.25 88 LEU A CA 1
ATOM 679 C C . LEU A 1 88 ? -6.360 -0.194 9.736 1.00 92.25 88 LEU A C 1
ATOM 681 O O . LEU A 1 88 ? -5.983 -0.360 10.896 1.00 92.25 88 LEU A O 1
ATOM 685 N N . PRO A 1 89 ? -7.531 -0.689 9.309 1.00 91.50 89 PRO A N 1
ATOM 686 C CA . PRO A 1 89 ? -8.293 -1.636 10.110 1.00 91.50 89 PRO A CA 1
ATOM 687 C C . PRO A 1 89 ? -7.454 -2.864 10.481 1.00 91.50 89 PRO A C 1
ATOM 689 O O . PRO A 1 89 ? -6.543 -3.258 9.752 1.00 91.50 89 PRO A O 1
ATOM 692 N N . ALA A 1 90 ? -7.780 -3.507 11.602 1.00 92.50 90 ALA A N 1
ATOM 693 C CA . ALA A 1 90 ? -7.173 -4.792 11.932 1.00 92.50 90 ALA A CA 1
ATOM 694 C C . ALA A 1 90 ? -7.449 -5.802 10.806 1.00 92.50 90 ALA A C 1
ATOM 696 O O . ALA A 1 90 ? -8.583 -5.941 10.341 1.00 92.50 90 ALA A O 1
ATOM 697 N N . GLY A 1 91 ? -6.413 -6.497 10.349 1.00 94.19 91 GLY A N 1
ATOM 698 C CA . GLY A 1 91 ? -6.522 -7.321 9.156 1.00 94.19 91 GLY A CA 1
ATOM 699 C C . GLY A 1 91 ? -5.181 -7.792 8.624 1.00 94.19 91 GLY A C 1
ATOM 700 O O . GLY A 1 91 ? -4.155 -7.718 9.294 1.00 94.19 91 GLY A O 1
ATOM 701 N N . ARG A 1 92 ? -5.213 -8.307 7.394 1.00 96.75 92 ARG A N 1
ATOM 702 C CA . ARG A 1 92 ? -4.051 -8.889 6.721 1.00 96.75 92 ARG A CA 1
ATOM 703 C C . ARG A 1 92 ? -3.737 -8.114 5.454 1.00 96.75 92 ARG A C 1
ATOM 705 O O . ARG A 1 92 ? -4.586 -8.000 4.564 1.00 96.75 92 ARG A O 1
ATOM 712 N N . TYR A 1 93 ? -2.505 -7.645 5.361 1.00 97.69 93 TYR A N 1
ATOM 713 C CA . TYR A 1 93 ? -2.025 -6.794 4.285 1.00 97.69 93 TYR A CA 1
ATOM 714 C C . TYR A 1 93 ? -0.751 -7.359 3.668 1.00 97.69 93 TYR A C 1
ATOM 716 O O . TYR A 1 93 ? -0.107 -8.237 4.232 1.00 97.69 93 TYR A O 1
ATOM 724 N N . MET A 1 94 ? -0.392 -6.869 2.491 1.00 98.00 94 MET A N 1
ATOM 725 C CA . MET A 1 94 ? 0.921 -7.085 1.891 1.00 98.00 94 MET A CA 1
ATOM 726 C C . MET A 1 94 ? 1.415 -5.741 1.357 1.00 98.00 94 MET A C 1
ATOM 728 O O . MET A 1 94 ? 0.606 -4.916 0.929 1.00 98.00 94 MET A O 1
ATOM 732 N N . VAL A 1 95 ? 2.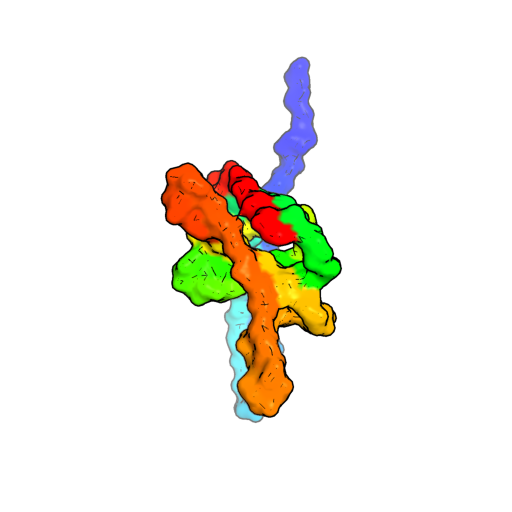728 -5.532 1.365 1.00 98.06 95 VAL A N 1
ATOM 733 C CA . VAL A 1 95 ? 3.356 -4.359 0.747 1.00 98.06 95 VAL A CA 1
ATOM 734 C C . VAL A 1 95 ? 4.121 -4.821 -0.483 1.00 98.06 95 VAL A C 1
ATOM 736 O O . VAL A 1 95 ? 4.826 -5.834 -0.434 1.00 98.06 95 VAL A O 1
ATOM 739 N N . ARG A 1 96 ? 3.967 -4.091 -1.585 1.00 97.31 96 ARG A N 1
ATOM 740 C CA . ARG A 1 96 ? 4.762 -4.279 -2.798 1.00 97.31 96 ARG A CA 1
ATOM 741 C C . ARG A 1 96 ? 5.315 -2.955 -3.298 1.00 97.31 96 ARG A C 1
ATOM 743 O O . ARG A 1 96 ? 4.710 -1.915 -3.063 1.00 97.31 96 ARG A O 1
ATOM 750 N N . VAL A 1 97 ? 6.429 -3.023 -4.006 1.00 97.81 97 VAL A N 1
ATOM 751 C CA . VAL A 1 97 ? 7.054 -1.917 -4.723 1.00 97.81 97 VAL A CA 1
ATOM 752 C C . VAL A 1 97 ? 7.092 -2.276 -6.192 1.00 97.81 97 VAL A C 1
ATOM 754 O O . VAL A 1 97 ? 7.423 -3.408 -6.535 1.00 97.81 97 VAL A O 1
ATOM 757 N N . ILE A 1 98 ? 6.750 -1.318 -7.032 1.00 97.31 98 ILE A N 1
ATOM 758 C CA . ILE A 1 98 ? 6.805 -1.412 -8.483 1.00 97.31 98 ILE A CA 1
ATOM 759 C C . ILE A 1 98 ? 7.930 -0.492 -8.942 1.00 97.31 98 ILE A C 1
ATOM 761 O O . ILE A 1 98 ? 8.013 0.639 -8.459 1.00 97.31 98 ILE A O 1
ATOM 765 N N . ASN A 1 99 ? 8.793 -0.978 -9.829 1.00 96.19 99 ASN A N 1
ATOM 766 C CA . ASN A 1 99 ? 9.738 -0.140 -10.558 1.00 96.19 99 ASN A CA 1
ATOM 767 C C . ASN A 1 99 ? 9.002 0.487 -11.749 1.00 96.19 99 ASN A C 1
ATOM 769 O O . ASN A 1 99 ? 8.774 -0.195 -12.744 1.00 96.19 99 ASN A O 1
ATOM 773 N N . ASP A 1 100 ? 8.602 1.750 -11.607 1.00 95.69 100 ASP A N 1
ATOM 774 C CA . ASP A 1 100 ? 7.821 2.476 -12.615 1.00 95.69 100 ASP A CA 1
ATOM 775 C C . ASP A 1 100 ? 8.762 2.972 -13.721 1.00 95.69 100 ASP A C 1
ATOM 777 O O . ASP A 1 100 ? 9.392 4.033 -13.634 1.00 95.69 100 ASP A O 1
ATOM 781 N N . THR A 1 101 ? 8.930 2.137 -14.740 1.00 93.75 101 THR A N 1
ATOM 782 C CA . THR A 1 101 ? 9.945 2.326 -15.783 1.00 93.75 101 THR A CA 1
ATOM 783 C C . THR A 1 101 ? 9.577 3.439 -16.755 1.00 93.75 101 THR A C 1
ATOM 785 O O . THR A 1 101 ? 10.469 4.075 -17.321 1.00 93.75 101 THR A O 1
ATOM 788 N N . ASN A 1 102 ? 8.279 3.698 -16.931 1.00 92.38 102 ASN A N 1
ATOM 789 C CA . ASN A 1 102 ? 7.762 4.713 -17.846 1.00 92.38 102 ASN A CA 1
ATOM 790 C C . ASN A 1 102 ? 7.255 5.982 -17.133 1.00 92.38 102 ASN A C 1
ATOM 792 O O . ASN A 1 102 ? 6.893 6.949 -17.806 1.00 92.38 102 ASN A O 1
ATOM 796 N N . HIS A 1 103 ? 7.295 6.005 -15.798 1.00 93.62 103 HIS A N 1
ATOM 797 C CA . HIS A 1 103 ? 6.896 7.122 -14.946 1.00 93.62 103 HIS A CA 1
ATOM 798 C C . HIS A 1 103 ? 5.423 7.532 -15.112 1.00 93.62 103 HIS A C 1
ATOM 800 O O . HIS A 1 103 ? 5.093 8.722 -15.098 1.00 93.62 103 HIS A O 1
ATOM 806 N N . ASN A 1 104 ? 4.521 6.570 -15.309 1.00 92.12 104 ASN A N 1
ATOM 807 C CA . ASN A 1 104 ? 3.097 6.858 -15.493 1.00 92.12 104 ASN A CA 1
ATOM 808 C C . ASN A 1 104 ? 2.264 6.726 -14.203 1.00 92.12 104 ASN A C 1
ATOM 810 O O . ASN A 1 104 ? 1.061 7.020 -14.219 1.00 92.12 104 ASN A O 1
ATOM 814 N N . GLY A 1 105 ? 2.882 6.305 -13.094 1.00 91.69 105 GLY A N 1
ATOM 815 C CA . GLY A 1 105 ? 2.231 6.157 -11.795 1.00 91.69 105 GLY A CA 1
ATOM 816 C C . GLY A 1 105 ? 1.246 4.989 -11.712 1.00 91.69 105 GLY A C 1
ATOM 817 O O . GLY A 1 105 ? 0.393 4.973 -10.823 1.00 91.69 105 GLY A O 1
ATOM 818 N N . LYS A 1 106 ? 1.315 4.020 -12.627 1.00 92.12 106 LYS A N 1
ATOM 819 C CA . LYS A 1 106 ? 0.461 2.829 -12.667 1.00 92.12 106 LYS A CA 1
ATOM 820 C C . LYS A 1 106 ? 1.326 1.588 -12.822 1.00 92.12 106 LYS A C 1
ATOM 822 O O . LYS A 1 106 ? 2.434 1.648 -13.311 1.00 92.12 106 LYS A O 1
ATOM 827 N N . LEU A 1 107 ? 0.792 0.449 -12.387 1.00 92.88 107 LEU A N 1
ATOM 828 C CA . LEU A 1 107 ? 1.421 -0.839 -12.660 1.00 92.88 107 LEU A CA 1
ATOM 829 C C . LEU A 1 107 ? 1.119 -1.258 -14.097 1.00 92.88 107 LEU A C 1
ATOM 831 O O . LEU A 1 107 ? -0.038 -1.580 -14.392 1.00 92.88 107 LEU A O 1
ATOM 835 N N . ASP A 1 108 ? 2.149 -1.359 -14.930 1.00 92.56 108 ASP A N 1
ATOM 836 C CA . ASP A 1 108 ? 2.009 -1.887 -16.284 1.00 92.56 108 ASP A CA 1
ATOM 837 C C . ASP A 1 108 ? 2.370 -3.374 -16.381 1.00 92.56 108 ASP A C 1
ATOM 839 O O . ASP A 1 108 ? 3.442 -3.835 -15.992 1.00 92.56 108 ASP A O 1
ATOM 843 N N . ILE A 1 109 ? 1.453 -4.155 -16.957 1.00 91.75 109 ILE A N 1
ATOM 844 C CA . ILE A 1 109 ? 1.608 -5.607 -17.152 1.00 91.75 109 ILE A CA 1
ATOM 845 C C . ILE A 1 109 ? 2.349 -5.969 -18.451 1.00 91.75 109 ILE A C 1
ATOM 847 O O . ILE A 1 109 ? 2.435 -7.149 -18.789 1.00 91.75 109 ILE A O 1
ATOM 851 N N . GLY A 1 110 ? 2.856 -4.973 -19.181 1.00 90.06 110 GLY A N 1
ATOM 852 C CA . GLY A 1 110 ? 3.462 -5.134 -20.502 1.00 90.06 110 GLY A CA 1
ATOM 853 C C . GLY A 1 110 ? 2.436 -5.312 -21.627 1.00 90.06 110 GLY A C 1
ATOM 854 O O . GLY A 1 110 ? 1.224 -5.376 -21.407 1.00 90.06 110 GLY A O 1
ATOM 855 N N . ASN A 1 111 ? 2.927 -5.397 -22.863 1.00 92.56 111 ASN A N 1
ATOM 856 C CA . ASN A 1 111 ? 2.096 -5.547 -24.055 1.00 92.56 111 ASN A CA 1
ATOM 857 C C . ASN A 1 111 ? 2.823 -6.367 -25.130 1.00 92.56 111 ASN A C 1
ATOM 859 O O . ASN A 1 111 ? 3.878 -6.001 -25.642 1.00 92.56 111 ASN A O 1
ATOM 863 N N . ILE A 1 112 ? 2.224 -7.503 -25.498 1.00 92.06 112 ILE A N 1
ATOM 864 C CA . ILE A 1 112 ? 2.817 -8.473 -26.429 1.00 92.06 112 ILE A CA 1
ATOM 865 C C . ILE A 1 112 ? 2.890 -7.917 -27.860 1.00 92.06 112 ILE A C 1
ATOM 867 O O . ILE A 1 112 ? 3.843 -8.213 -28.580 1.00 92.06 112 ILE A O 1
ATOM 871 N N . LEU A 1 113 ? 1.912 -7.105 -28.277 1.00 94.00 113 LEU A N 1
ATOM 872 C CA . LEU A 1 113 ? 1.853 -6.547 -29.634 1.00 94.00 113 LEU A CA 1
ATOM 873 C C . LEU A 1 113 ? 2.946 -5.497 -29.857 1.00 94.00 113 LEU A C 1
ATOM 875 O O . LEU A 1 113 ? 3.529 -5.436 -30.938 1.00 94.00 113 LEU A O 1
ATOM 879 N N . THR A 1 114 ? 3.241 -4.705 -28.826 1.00 92.31 114 THR A N 1
ATOM 880 C CA . THR A 1 114 ? 4.294 -3.677 -28.828 1.00 92.31 114 THR A CA 1
ATOM 881 C C . THR A 1 114 ? 5.638 -4.197 -28.311 1.00 92.31 114 THR A C 1
ATOM 883 O O . THR A 1 114 ? 6.631 -3.480 -28.391 1.00 92.31 114 THR A O 1
ATOM 886 N N . ARG A 1 115 ? 5.702 -5.459 -27.853 1.00 91.06 115 ARG A N 1
ATOM 887 C CA . ARG A 1 115 ? 6.878 -6.097 -27.224 1.00 91.06 115 ARG A CA 1
ATOM 888 C C . ARG A 1 115 ? 7.373 -5.37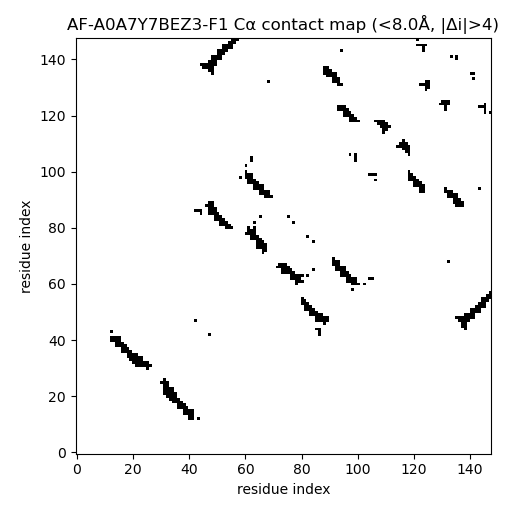0 -25.969 1.00 91.06 115 ARG A C 1
ATOM 890 O O . ARG A 1 115 ? 8.563 -5.395 -25.664 1.00 91.06 115 ARG A O 1
ATOM 897 N N . GLU A 1 116 ? 6.462 -4.748 -25.237 1.00 92.38 116 GLU A N 1
ATOM 898 C CA . GLU A 1 116 ? 6.753 -4.101 -23.961 1.00 92.38 116 GLU A CA 1
ATOM 899 C C . GLU A 1 116 ? 6.758 -5.146 -22.845 1.00 92.38 116 GLU A C 1
ATOM 901 O O . GLU A 1 116 ? 5.816 -5.935 -22.705 1.00 92.38 116 GLU A O 1
ATOM 906 N N . VAL A 1 117 ? 7.835 -5.160 -22.060 1.00 92.81 117 VAL A N 1
ATOM 907 C CA . VAL A 1 117 ? 7.959 -6.040 -20.896 1.00 92.81 117 VAL A CA 1
ATOM 908 C C . VAL A 1 117 ? 7.115 -5.507 -19.730 1.00 92.81 117 VAL A C 1
ATOM 910 O O . VAL A 1 117 ? 6.951 -4.292 -19.617 1.00 92.81 117 VAL A O 1
ATOM 913 N N . PRO A 1 118 ? 6.565 -6.383 -18.871 1.00 94.25 118 PRO A N 1
ATOM 914 C CA . PRO A 1 118 ? 5.918 -5.961 -17.632 1.00 94.25 118 PRO A CA 1
ATOM 915 C C . PRO A 1 118 ? 6.902 -5.261 -16.695 1.00 94.25 118 PRO A C 1
ATOM 917 O O . PRO A 1 118 ? 8.096 -5.560 -16.713 1.00 94.25 118 PRO A O 1
ATOM 920 N N . GLU A 1 119 ? 6.383 -4.397 -15.832 1.00 96.00 119 GLU A N 1
ATOM 921 C CA . GLU A 1 119 ? 7.187 -3.757 -14.795 1.00 96.00 119 GLU A CA 1
ATOM 922 C C . GLU A 1 119 ? 7.519 -4.708 -13.644 1.00 96.00 119 GLU A C 1
ATOM 924 O O . GLU A 1 119 ? 6.724 -5.574 -13.259 1.00 96.00 119 GLU A O 1
ATOM 929 N N . ASP A 1 120 ? 8.704 -4.518 -13.062 1.00 95.06 120 ASP A N 1
ATOM 930 C CA . ASP A 1 120 ? 9.183 -5.343 -11.960 1.00 95.06 120 ASP A CA 1
ATOM 931 C C . ASP A 1 120 ? 8.446 -5.020 -10.657 1.00 95.06 120 ASP A C 1
ATOM 933 O O . ASP A 1 120 ? 8.295 -3.860 -10.263 1.00 95.06 120 ASP A O 1
ATOM 937 N N . VAL A 1 121 ? 8.017 -6.073 -9.952 1.00 96.00 121 VAL A N 1
ATOM 938 C CA . VAL A 1 121 ? 7.271 -5.967 -8.694 1.00 96.00 121 VAL A CA 1
ATOM 939 C C . VAL A 1 121 ? 7.960 -6.750 -7.581 1.00 96.00 121 VAL A C 1
ATOM 941 O O . VAL A 1 121 ? 8.033 -7.980 -7.602 1.00 96.00 121 VAL A O 1
ATOM 944 N N . HIS A 1 122 ? 8.367 -6.039 -6.535 1.00 96.94 122 HIS A N 1
ATOM 945 C CA . HIS A 1 122 ? 9.034 -6.586 -5.360 1.00 96.94 122 HIS A CA 1
ATOM 946 C C . HIS A 1 122 ? 8.092 -6.569 -4.162 1.00 96.94 122 HIS A C 1
ATOM 948 O O . HIS A 1 122 ? 7.515 -5.543 -3.821 1.00 96.94 122 HIS A O 1
ATOM 954 N N . TYR A 1 123 ? 7.922 -7.707 -3.496 1.00 97.00 123 TYR A N 1
ATOM 955 C CA . TYR A 1 123 ? 7.090 -7.797 -2.297 1.00 97.00 123 TYR A CA 1
ATOM 956 C C . TYR A 1 123 ? 7.951 -7.718 -1.046 1.00 97.00 123 TYR A C 1
ATOM 958 O O . TYR A 1 123 ? 9.033 -8.303 -1.003 1.00 97.00 123 TYR A O 1
ATOM 966 N N . TYR A 1 124 ? 7.411 -7.099 0.001 1.00 97.56 124 TYR A N 1
ATOM 967 C CA . TYR A 1 124 ? 7.903 -7.348 1.347 1.00 97.56 124 TYR A CA 1
ATOM 968 C C . TYR A 1 124 ? 7.864 -8.851 1.649 1.00 97.56 124 TYR A C 1
ATOM 970 O O . TYR A 1 124 ? 6.905 -9.547 1.295 1.00 97.56 124 TYR A O 1
ATOM 978 N N . PHE A 1 125 ? 8.911 -9.340 2.308 1.00 97.38 125 PHE A N 1
ATOM 979 C CA . PHE A 1 125 ? 9.026 -10.723 2.736 1.00 97.38 125 PHE A CA 1
ATOM 980 C C . PHE A 1 125 ? 9.626 -10.779 4.138 1.00 97.38 125 PHE A C 1
ATOM 982 O O . PHE A 1 125 ? 10.772 -10.386 4.352 1.00 97.38 125 PHE A O 1
ATOM 989 N N . ASP A 1 126 ? 8.849 -11.290 5.086 1.00 95.69 126 ASP A N 1
ATOM 990 C CA . ASP A 1 126 ? 9.323 -11.615 6.420 1.00 95.69 126 ASP A CA 1
ATOM 991 C C . ASP A 1 126 ? 10.144 -12.908 6.355 1.00 95.69 126 ASP A C 1
ATOM 993 O O . ASP A 1 126 ? 9.634 -13.975 5.999 1.00 95.69 126 ASP A O 1
ATOM 997 N N . THR A 1 127 ? 11.432 -12.816 6.679 1.00 93.44 127 THR A N 1
ATOM 998 C CA . THR A 1 127 ? 12.372 -13.941 6.605 1.00 93.44 127 THR A CA 1
ATOM 999 C C . THR A 1 127 ? 12.201 -14.945 7.742 1.00 93.44 127 THR A C 1
ATOM 1001 O O . THR A 1 127 ? 12.499 -16.125 7.549 1.00 93.44 127 THR A O 1
ATOM 1004 N N . TYR A 1 128 ? 11.702 -14.509 8.900 1.00 92.62 128 TYR A N 1
ATOM 1005 C CA . TYR A 1 128 ? 11.507 -15.356 10.073 1.00 92.62 128 TYR A CA 1
ATOM 1006 C C . TYR A 1 128 ? 10.253 -16.219 9.913 1.00 92.62 128 TYR A C 1
ATOM 1008 O O . TYR A 1 128 ? 10.322 -17.447 9.980 1.00 92.62 128 TYR A O 1
ATOM 1016 N N . TYR A 1 129 ? 9.118 -15.586 9.611 1.00 93.12 129 TYR A N 1
ATOM 1017 C CA . TYR A 1 129 ? 7.836 -16.260 9.392 1.00 93.12 129 TYR A CA 1
ATOM 1018 C C . TYR A 1 129 ? 7.662 -16.778 7.954 1.00 93.12 129 TYR A C 1
ATOM 1020 O O . TYR A 1 129 ? 6.670 -17.443 7.657 1.00 93.12 129 TYR A O 1
ATOM 1028 N N . LYS A 1 130 ? 8.620 -16.493 7.058 1.00 95.62 130 LYS A N 1
ATOM 1029 C CA . LYS A 1 130 ? 8.643 -16.916 5.645 1.00 95.62 130 LYS A CA 1
ATOM 1030 C C . LYS A 1 130 ? 7.362 -16.551 4.889 1.00 95.62 130 LYS A C 1
ATOM 1032 O O . LYS A 1 130 ? 6.812 -17.359 4.139 1.00 95.62 130 LYS A O 1
ATOM 1037 N N . THR A 1 131 ? 6.873 -15.331 5.088 1.00 96.44 131 THR A N 1
ATOM 1038 C CA . THR A 1 131 ? 5.591 -14.870 4.539 1.00 96.44 131 THR A CA 1
ATOM 1039 C C . THR A 1 131 ? 5.682 -13.458 3.974 1.00 96.44 131 THR A C 1
ATOM 1041 O O . THR A 1 131 ? 6.499 -12.649 4.392 1.00 96.44 131 THR A O 1
ATOM 1044 N N . LYS A 1 132 ? 4.806 -13.146 3.018 1.00 96.50 132 LYS A N 1
ATOM 1045 C CA . LYS A 1 132 ? 4.626 -11.792 2.460 1.00 96.50 132 LYS A CA 1
ATOM 1046 C C . LYS A 1 132 ? 3.503 -11.013 3.153 1.00 96.50 132 LYS A C 1
ATOM 1048 O O . LYS A 1 132 ? 3.216 -9.874 2.790 1.00 96.50 132 LYS A O 1
ATOM 1053 N N . VAL A 1 133 ? 2.791 -11.670 4.067 1.00 97.31 133 VAL A N 1
ATOM 1054 C CA . VAL A 1 133 ? 1.590 -11.146 4.716 1.00 97.31 133 VAL A CA 1
ATOM 1055 C C . VAL A 1 133 ? 1.963 -10.519 6.050 1.00 97.31 133 VAL A C 1
ATOM 1057 O O . VAL A 1 133 ? 2.616 -11.151 6.872 1.00 97.31 133 VAL A O 1
ATOM 1060 N N . ILE A 1 134 ? 1.487 -9.300 6.263 1.00 96.88 134 ILE A N 1
ATOM 1061 C CA . ILE A 1 134 ? 1.590 -8.555 7.511 1.00 96.88 134 ILE A CA 1
ATOM 1062 C C . ILE A 1 134 ? 0.206 -8.571 8.154 1.00 96.88 134 ILE A C 1
ATOM 1064 O O . ILE A 1 134 ? -0.756 -8.032 7.597 1.00 96.88 134 ILE A O 1
ATOM 1068 N N . GLU A 1 135 ? 0.088 -9.214 9.310 1.00 95.88 135 GLU A N 1
ATOM 1069 C CA . GLU A 1 135 ? -1.136 -9.189 10.107 1.00 95.88 135 GLU A CA 1
ATOM 1070 C C . GLU A 1 135 ? -1.041 -8.065 11.134 1.00 95.88 135 GLU A C 1
ATOM 1072 O O . GLU A 1 135 ? -0.107 -8.026 11.932 1.00 95.88 135 GLU A O 1
ATOM 1077 N N . VAL A 1 136 ? -2.001 -7.142 11.116 1.00 94.75 136 VAL A N 1
ATOM 1078 C CA . VAL A 1 136 ? -2.018 -5.987 12.016 1.00 94.75 136 VAL A CA 1
ATOM 1079 C C . VAL A 1 136 ? -3.258 -5.984 12.899 1.00 94.75 136 VAL A C 1
ATOM 1081 O O . VAL A 1 136 ? -4.349 -6.371 12.473 1.00 94.75 136 VAL A O 1
ATOM 1084 N N . ARG A 1 137 ? -3.091 -5.541 14.147 1.00 92.88 137 ARG A N 1
ATOM 1085 C CA . ARG A 1 137 ? -4.163 -5.379 15.139 1.00 92.88 137 ARG A CA 1
ATOM 1086 C C . ARG A 1 137 ? -4.317 -3.902 15.504 1.00 92.88 137 ARG A C 1
ATOM 1088 O O . ARG A 1 137 ? -3.459 -3.090 15.180 1.00 92.88 137 ARG A O 1
ATOM 1095 N N . LYS A 1 138 ? -5.413 -3.551 16.182 1.00 88.94 138 LYS A N 1
ATO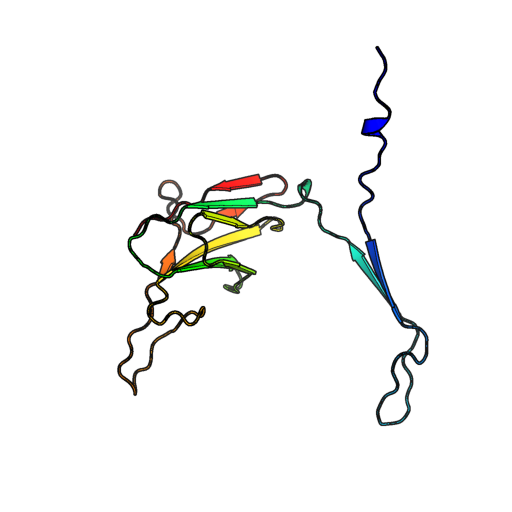M 1096 C CA . LYS A 1 138 ? -5.615 -2.193 16.718 1.00 88.94 138 LYS A CA 1
ATOM 1097 C C . LYS A 1 138 ? -4.412 -1.793 17.590 1.00 88.94 138 LYS A C 1
ATOM 1099 O O . LYS A 1 138 ? -3.924 -2.640 18.339 1.00 88.94 138 LYS A O 1
ATOM 1104 N N . ASN A 1 139 ? -3.959 -0.542 17.504 1.00 88.00 139 ASN A N 1
ATOM 1105 C CA . ASN A 1 139 ? -2.771 -0.019 18.196 1.00 88.00 139 ASN A CA 1
ATOM 1106 C C . ASN A 1 139 ? -1.428 -0.671 17.811 1.00 88.00 139 ASN A C 1
ATOM 1108 O O . ASN A 1 139 ? -0.474 -0.596 18.585 1.00 88.00 139 ASN A O 1
ATOM 1112 N N . TRP A 1 140 ? -1.314 -1.328 16.653 1.00 92.19 140 TRP A N 1
ATOM 1113 C CA . TRP A 1 140 ? -0.023 -1.852 16.187 1.00 92.19 140 TRP A CA 1
ATOM 1114 C C . TRP A 1 140 ? 0.663 -0.930 15.188 1.00 92.19 140 TRP A C 1
ATOM 1116 O O . TRP A 1 140 ? 0.033 -0.402 14.275 1.00 92.19 140 TRP A O 1
ATOM 1126 N N . GLU A 1 141 ? 1.983 -0.826 15.321 1.00 94.50 141 GLU A N 1
ATOM 1127 C CA . GLU A 1 141 ? 2.873 -0.337 14.274 1.00 94.50 141 GLU A CA 1
ATOM 1128 C C . GLU A 1 141 ? 3.729 -1.512 13.786 1.00 94.50 141 GLU A C 1
ATOM 1130 O O . GLU A 1 141 ? 4.360 -2.203 14.587 1.00 94.50 141 GLU A O 1
ATOM 1135 N N . ALA A 1 142 ? 3.710 -1.772 12.480 1.00 95.44 142 ALA A N 1
ATOM 1136 C CA . ALA A 1 142 ? 4.505 -2.813 11.839 1.00 95.44 142 ALA A CA 1
ATOM 1137 C C . ALA A 1 142 ? 5.496 -2.197 10.847 1.00 95.44 142 ALA A C 1
ATOM 1139 O O . ALA A 1 142 ? 5.170 -1.232 10.155 1.00 95.44 142 ALA A O 1
ATOM 1140 N N . THR A 1 143 ? 6.684 -2.792 10.744 1.00 96.44 143 THR A N 1
ATOM 1141 C CA . THR A 1 143 ? 7.761 -2.302 9.876 1.00 96.44 143 THR A CA 1
ATOM 1142 C C . THR A 1 143 ? 7.986 -3.247 8.699 1.00 96.44 143 THR A C 1
ATOM 1144 O O . THR A 1 143 ? 8.202 -4.441 8.891 1.00 96.44 143 THR A O 1
ATOM 1147 N N . ALA A 1 144 ? 7.981 -2.707 7.482 1.00 95.62 144 ALA A N 1
ATOM 1148 C CA . ALA A 1 144 ? 8.130 -3.438 6.230 1.00 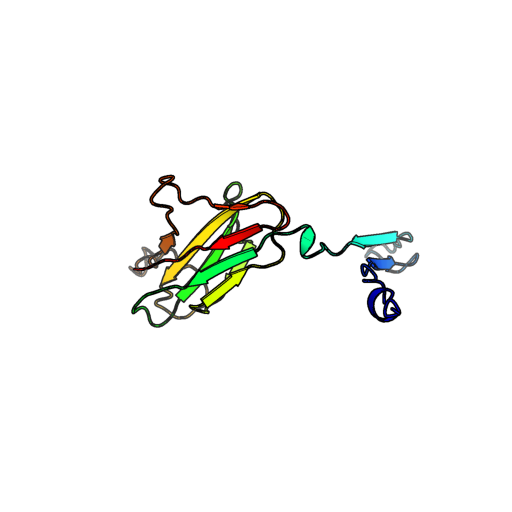95.62 144 ALA A CA 1
ATOM 1149 C C . ALA A 1 144 ? 9.209 -2.795 5.348 1.00 95.62 144 ALA A C 1
ATOM 1151 O O . ALA A 1 144 ? 8.918 -2.001 4.456 1.00 95.62 144 ALA A O 1
ATOM 1152 N N . ASN A 1 145 ? 10.470 -3.139 5.602 1.00 96.62 145 ASN A N 1
ATOM 1153 C CA . ASN A 1 145 ? 11.585 -2.686 4.770 1.00 96.62 145 ASN A CA 1
ATOM 1154 C C . ASN A 1 145 ? 11.760 -3.611 3.564 1.00 96.62 145 ASN A C 1
ATOM 1156 O O . ASN A 1 145 ? 11.648 -4.831 3.698 1.00 96.62 145 ASN A O 1
ATOM 1160 N N . ILE A 1 146 ? 12.030 -3.033 2.396 1.00 96.19 146 ILE A N 1
ATOM 1161 C CA . ILE A 1 146 ? 12.204 -3.773 1.143 1.00 96.19 146 ILE A CA 1
ATOM 1162 C C . ILE A 1 146 ? 13.473 -3.266 0.467 1.00 96.19 146 ILE A C 1
ATOM 1164 O O . ILE A 1 146 ? 13.667 -2.057 0.333 1.00 96.19 146 ILE A O 1
ATOM 1168 N N . SER A 1 147 ? 14.307 -4.198 0.016 1.00 94.00 147 SER A N 1
ATOM 1169 C CA . SER A 1 147 ? 15.545 -3.895 -0.699 1.00 94.00 147 SER A CA 1
ATOM 1170 C C . SER A 1 147 ? 15.627 -4.727 -1.971 1.00 94.00 147 SER A C 1
ATOM 1172 O O . SER A 1 147 ? 15.391 -5.937 -1.907 1.00 94.00 147 SER A O 1
ATOM 1174 N N . PHE A 1 148 ? 15.942 -4.087 -3.096 1.00 91.69 148 PHE A N 1
ATOM 1175 C CA . PHE A 1 148 ? 16.142 -4.734 -4.395 1.00 91.69 148 PHE A CA 1
ATOM 1176 C C . PHE A 1 148 ? 16.985 -3.871 -5.337 1.00 91.69 148 PHE A C 1
ATOM 1178 O O . PHE A 1 148 ? 16.906 -2.619 -5.249 1.00 91.69 148 PHE A O 1
#